Protein AF-A0A212D084-F1 (afdb_monomer)

Organism: Cervus elaphus hippelaphus (NCBI:txid46360)

Mean predicted aligned error: 8.08 Å

Secondary structure (DSSP, 8-state):
----------S-TTT-------S--S-HHHHHHHHHHHTT-BHHHHHHHHHHHHTT-S-GGGGT-S-----HHHHHHHHHHHHHHHHHHHHTT--TTT-B-------PPPPPSS--

Nearest PDB structures (foldseek):
  8fks-assembly1_LA  TM=9.153E-01  e=1.228E-10  Homo sapiens
  8fkr-assembly1_LA  TM=9.173E-01  e=4.825E-10  Homo sapiens
  8eth-assembly1_P  TM=8.970E-01  e=2.511E-07  Schizosaccharomyces pombe
  6cb1-assembly1_P  TM=9.213E-01  e=1.625E-05  Saccharomyces cerevisiae BY4741
  8eup-assembly1_P  TM=8.682E-01  e=6.966E-06  Schizosaccharomyces pombe

Solvent-accessible surface area (backbone atoms only — not comparable to full-atom values): 7578 Å² total; per-residue (Å²): 135,88,77,80,75,79,75,90,64,93,71,63,78,86,83,56,68,85,64,86,86,77,82,69,99,55,64,63,68,57,38,45,55,59,50,61,72,42,55,72,32,34,53,69,57,39,54,49,51,43,52,33,36,68,70,65,72,58,58,35,65,83,77,75,38,95,70,76,82,72,57,55,71,41,38,56,53,49,50,54,47,52,53,50,33,49,56,48,25,55,78,67,71,48,64,65,80,79,38,64,37,84,82,85,86,81,79,85,60,88,83,78,83,92,75,134

Sequence (116 aa):
MSGAFPVSSGEIPTKSCKSRSSNVCVHFKNTREATQAVKGMHIREATKYQKDVTLKKLYAKHQGWTQGQWPKRSTEFLLHVLKNAESSAELKGLDVDSLLIEHIQVNKASSLWGRT

pLDDT: mean 80.46, std 14.52, range [36.97, 92.88]

Structure (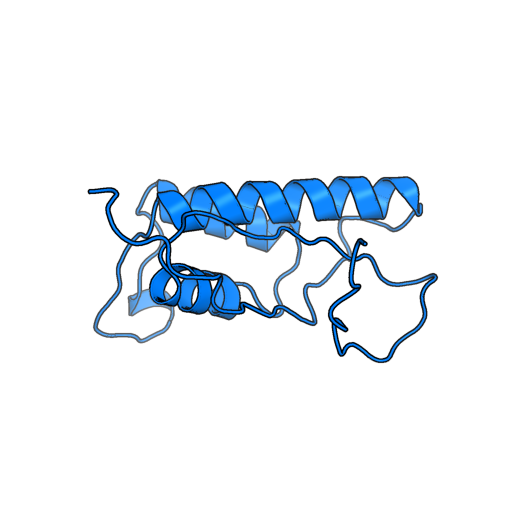mmCIF, N/CA/C/O backbone):
data_AF-A0A212D084-F1
#
_entry.id   AF-A0A212D084-F1
#
loop_
_atom_site.group_PDB
_atom_site.id
_atom_site.type_symbol
_atom_site.label_atom_id
_atom_site.label_alt_id
_atom_site.label_comp_id
_atom_site.label_asym_id
_atom_site.label_entity_id
_atom_site.label_seq_id
_atom_site.pdbx_PDB_ins_code
_atom_site.Cartn_x
_atom_site.Cartn_y
_atom_site.Cartn_z
_atom_site.occupancy
_atom_site.B_iso_or_equiv
_atom_site.auth_seq_id
_atom_site.auth_comp_id
_atom_site.auth_asym_id
_atom_site.auth_atom_id
_atom_site.pdbx_PDB_model_num
ATOM 1 N N . MET A 1 1 ? 22.863 10.611 0.271 1.00 36.97 1 MET A N 1
ATOM 2 C CA . MET A 1 1 ? 23.184 9.179 0.068 1.00 36.97 1 MET A CA 1
ATOM 3 C C . MET A 1 1 ? 21.879 8.395 0.002 1.00 36.97 1 MET A C 1
ATOM 5 O O . MET A 1 1 ? 21.336 7.994 1.023 1.00 36.97 1 MET A O 1
ATOM 9 N N . SER A 1 2 ? 21.307 8.277 -1.195 1.00 39.09 2 SER A N 1
ATOM 10 C CA . SER A 1 2 ? 20.075 7.535 -1.482 1.00 39.09 2 SER A CA 1
ATOM 11 C C . SER A 1 2 ? 20.370 6.033 -1.476 1.00 39.09 2 SER A C 1
ATOM 13 O O . SER A 1 2 ? 20.585 5.419 -2.516 1.00 39.09 2 SER A O 1
ATOM 15 N N . GLY A 1 3 ? 20.436 5.440 -0.283 1.00 41.88 3 GLY A N 1
ATOM 16 C CA . GLY A 1 3 ? 20.587 3.996 -0.132 1.00 41.88 3 GLY A CA 1
ATOM 17 C C . GLY A 1 3 ? 19.400 3.271 -0.764 1.00 41.88 3 GLY A C 1
ATOM 18 O O . GLY A 1 3 ? 18.279 3.323 -0.252 1.00 41.88 3 GLY A O 1
ATOM 19 N N . ALA A 1 4 ? 19.641 2.603 -1.890 1.00 46.47 4 ALA A N 1
ATOM 20 C CA . ALA A 1 4 ? 18.690 1.698 -2.507 1.00 46.47 4 ALA A CA 1
ATOM 21 C C . ALA A 1 4 ? 18.503 0.494 -1.576 1.00 46.47 4 ALA A C 1
ATOM 23 O O . ALA A 1 4 ? 19.251 -0.475 -1.652 1.00 46.47 4 ALA A O 1
ATOM 24 N N . PHE A 1 5 ? 17.524 0.540 -0.665 1.00 46.81 5 PHE A N 1
ATOM 25 C CA . PHE A 1 5 ? 17.138 -0.706 0.002 1.00 46.81 5 PHE A CA 1
ATOM 26 C C . PHE A 1 5 ? 16.645 -1.667 -1.082 1.00 46.81 5 PHE A C 1
ATOM 28 O O . PHE A 1 5 ? 15.794 -1.247 -1.880 1.00 46.81 5 PHE A O 1
ATOM 35 N N . PRO A 1 6 ? 17.169 -2.899 -1.127 1.00 50.31 6 PRO A N 1
ATOM 36 C CA . PRO A 1 6 ? 16.875 -3.828 -2.198 1.00 50.31 6 PRO A CA 1
ATOM 37 C C . PRO A 1 6 ? 15.390 -4.176 -2.157 1.00 50.31 6 PRO A C 1
ATOM 39 O O . PRO A 1 6 ? 14.889 -4.696 -1.164 1.00 50.31 6 PRO A O 1
ATOM 42 N N . VAL A 1 7 ? 14.679 -3.866 -3.240 1.00 55.62 7 VAL A N 1
ATOM 43 C CA . VAL A 1 7 ? 13.395 -4.506 -3.520 1.00 55.62 7 VAL A CA 1
ATOM 44 C C . VAL A 1 7 ? 13.775 -5.859 -4.105 1.00 55.62 7 VAL A C 1
ATOM 46 O O . VAL A 1 7 ? 14.256 -5.922 -5.239 1.00 55.62 7 VAL A O 1
ATOM 49 N N . SER A 1 8 ? 13.688 -6.902 -3.282 1.00 50.72 8 SER A N 1
ATOM 50 C CA . SER A 1 8 ? 14.094 -8.284 -3.559 1.00 50.72 8 SER A CA 1
ATOM 51 C C . SER A 1 8 ? 13.141 -8.968 -4.542 1.00 50.72 8 SER A C 1
ATOM 53 O O . SER A 1 8 ? 12.479 -9.947 -4.219 1.00 50.72 8 SER A O 1
ATOM 55 N N . SER A 1 9 ? 13.046 -8.414 -5.743 1.00 51.38 9 SER A N 1
ATOM 56 C CA . SER A 1 9 ? 12.399 -9.030 -6.896 1.00 51.38 9 SER A CA 1
ATOM 57 C C . SER A 1 9 ? 13.521 -9.315 -7.883 1.00 51.38 9 SER A C 1
ATOM 59 O O . SER A 1 9 ? 14.063 -8.387 -8.494 1.00 51.38 9 SER A O 1
ATOM 61 N N . GLY A 1 10 ? 13.947 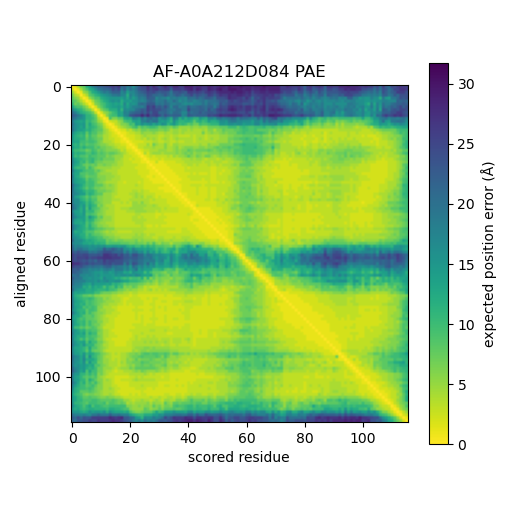-10.574 -7.961 1.00 58.88 10 GLY A N 1
ATOM 62 C CA . GLY A 1 10 ? 14.742 -11.017 -9.095 1.00 58.88 10 GLY A CA 1
ATOM 63 C C . GLY A 1 10 ? 13.8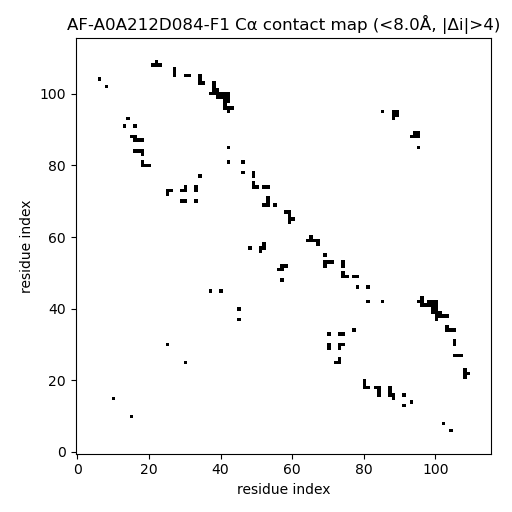17 -11.010 -10.297 1.00 58.88 10 GLY A C 1
ATOM 64 O O . GLY A 1 10 ? 12.873 -11.778 -10.269 1.00 58.88 10 GLY A O 1
ATOM 65 N N . GLU A 1 11 ? 14.021 -10.086 -11.245 1.00 58.22 11 GLU A N 1
ATOM 66 C CA . GLU A 1 11 ? 13.713 -10.239 -12.676 1.00 58.22 11 GLU A CA 1
ATOM 67 C C . GLU A 1 11 ? 13.894 -8.940 -13.489 1.00 58.22 11 GLU A C 1
ATOM 69 O O . GLU A 1 11 ? 14.171 -7.853 -12.976 1.00 58.22 11 GLU A O 1
ATOM 74 N N . ILE A 1 12 ? 13.826 -9.136 -14.805 1.00 67.00 12 ILE A N 1
ATOM 75 C CA . ILE A 1 12 ? 14.358 -8.354 -15.921 1.00 67.00 12 ILE A CA 1
ATOM 76 C C . ILE A 1 12 ? 13.954 -6.861 -15.842 1.00 67.00 12 ILE A C 1
ATOM 78 O O . ILE A 1 12 ? 12.762 -6.535 -15.818 1.00 67.00 12 ILE A O 1
ATOM 82 N N . PRO A 1 13 ? 14.912 -5.911 -15.866 1.00 70.31 13 PRO A N 1
ATOM 83 C CA . PRO A 1 13 ? 14.640 -4.479 -15.673 1.00 70.31 13 PRO A CA 1
ATOM 84 C C . PRO A 1 13 ? 13.773 -3.841 -16.772 1.00 70.31 13 PRO A C 1
ATOM 86 O O . PRO A 1 13 ? 13.190 -2.774 -16.555 1.00 70.31 13 PRO A O 1
ATOM 89 N N . THR A 1 14 ? 13.691 -4.487 -17.938 1.00 76.50 14 THR A N 1
ATOM 90 C CA . THR A 1 14 ? 12.960 -4.010 -19.118 1.00 76.50 14 THR A CA 1
ATOM 91 C C . THR A 1 14 ? 11.467 -4.326 -19.080 1.00 76.50 14 THR A C 1
ATOM 93 O O . THR A 1 14 ? 10.700 -3.614 -19.713 1.00 76.50 14 THR A O 1
ATOM 96 N N . LYS A 1 15 ? 11.039 -5.349 -18.326 1.00 83.25 15 LYS A N 1
ATOM 97 C CA . LYS A 1 15 ? 9.633 -5.797 -18.255 1.00 83.25 15 LYS A CA 1
ATOM 98 C C . LYS A 1 15 ? 8.948 -5.490 -16.922 1.00 83.25 15 LYS A C 1
ATOM 100 O O . LYS A 1 15 ? 7.801 -5.863 -16.725 1.00 83.25 15 LYS A O 1
ATOM 105 N N . SER A 1 16 ? 9.639 -4.819 -16.002 1.00 84.12 16 SER A N 1
ATOM 106 C CA . SER A 1 16 ? 9.128 -4.525 -14.661 1.00 84.12 16 SER A CA 1
ATOM 107 C C . SER A 1 16 ? 9.174 -3.029 -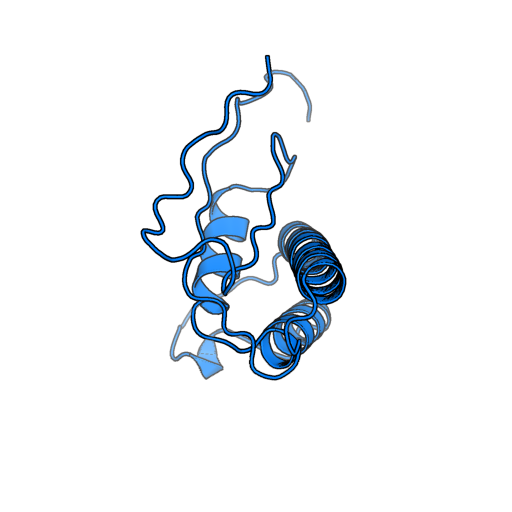14.353 1.00 84.12 16 SER A C 1
ATOM 109 O O . SER A 1 16 ? 10.105 -2.315 -14.740 1.00 84.12 16 SER A O 1
ATOM 111 N N . CYS A 1 17 ? 8.189 -2.530 -13.609 1.00 87.56 17 CYS A N 1
ATOM 112 C CA . CYS A 1 17 ? 8.179 -1.176 -13.054 1.00 87.56 17 CYS A CA 1
ATOM 113 C C . CYS A 1 17 ? 8.339 -1.221 -11.528 1.00 87.56 17 CYS A C 1
ATOM 115 O O . CYS A 1 17 ? 7.907 -2.168 -10.874 1.00 87.56 17 CYS A O 1
ATOM 117 N N . LYS A 1 18 ? 8.968 -0.194 -10.943 1.00 88.44 18 LYS A N 1
ATOM 118 C CA . LYS A 1 18 ? 9.170 -0.097 -9.490 1.00 88.44 18 LYS A CA 1
ATOM 119 C C . LYS A 1 18 ? 8.749 1.283 -9.011 1.00 88.44 18 LYS A C 1
ATOM 121 O O . LYS A 1 18 ? 9.236 2.286 -9.518 1.00 88.44 18 LYS A O 1
ATOM 126 N N . SER A 1 19 ? 7.908 1.318 -7.986 1.00 89.38 19 SER A N 1
ATOM 127 C CA . SER A 1 19 ? 7.514 2.535 -7.277 1.00 89.38 19 SER A CA 1
ATOM 128 C C . SER A 1 19 ? 7.896 2.411 -5.808 1.00 89.38 19 SER A C 1
ATOM 130 O O . SER A 1 19 ? 7.675 1.367 -5.192 1.00 89.38 19 SER A O 1
ATOM 132 N N . ARG A 1 20 ? 8.442 3.475 -5.220 1.00 89.88 20 ARG A N 1
ATOM 133 C CA . ARG A 1 20 ? 8.840 3.492 -3.811 1.00 89.88 20 ARG A CA 1
ATOM 134 C C . ARG A 1 20 ? 8.488 4.820 -3.162 1.00 89.88 20 ARG A C 1
ATOM 136 O O . ARG A 1 20 ? 8.608 5.869 -3.779 1.00 89.88 20 ARG A O 1
ATOM 143 N N . SER A 1 21 ? 8.138 4.759 -1.884 1.00 88.75 21 SER A N 1
ATOM 144 C CA . SER A 1 21 ? 8.108 5.918 -0.999 1.00 88.75 21 SER A CA 1
ATOM 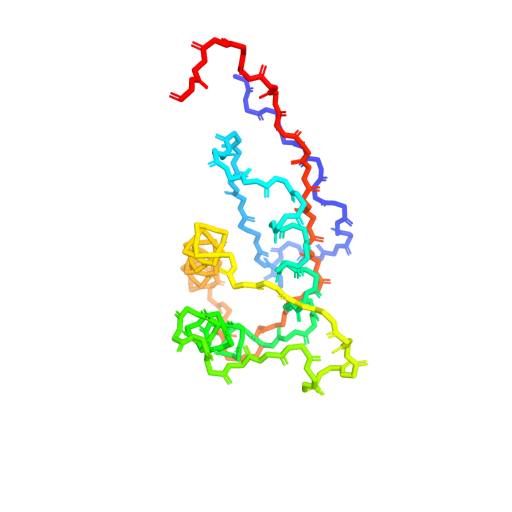145 C C . SER A 1 21 ? 8.775 5.562 0.335 1.00 88.75 21 SER A C 1
ATOM 147 O O . SER A 1 21 ? 8.809 4.395 0.732 1.00 88.75 21 SER A O 1
ATOM 149 N N . SER A 1 22 ? 9.392 6.544 0.987 1.00 86.19 22 SER A N 1
ATOM 150 C CA . SER A 1 22 ? 10.210 6.375 2.195 1.00 86.19 22 SER A CA 1
ATOM 151 C C . SER A 1 22 ? 9.814 7.386 3.265 1.00 86.19 22 SER A C 1
ATOM 153 O O . SER A 1 22 ? 9.485 8.517 2.927 1.00 86.19 22 SER A O 1
ATOM 155 N N . ASN A 1 23 ? 9.915 6.995 4.541 1.00 84.12 23 ASN A N 1
ATOM 156 C CA . ASN A 1 23 ? 9.629 7.844 5.709 1.00 84.12 23 ASN A CA 1
ATOM 157 C C . ASN A 1 23 ? 8.212 8.441 5.710 1.00 84.12 23 ASN A C 1
ATOM 159 O O . ASN A 1 23 ? 8.017 9.639 5.887 1.00 84.12 23 ASN A O 1
ATOM 163 N N . VAL A 1 24 ? 7.214 7.585 5.502 1.00 85.50 24 VAL A N 1
ATOM 164 C CA . VAL A 1 24 ? 5.807 7.987 5.419 1.00 85.50 24 VAL A CA 1
ATOM 165 C C . VAL A 1 24 ? 5.163 7.919 6.802 1.00 85.50 24 VAL A C 1
ATOM 167 O O . VAL A 1 24 ? 5.251 6.897 7.482 1.00 85.50 24 VAL A O 1
ATOM 170 N N . CYS A 1 25 ? 4.459 8.981 7.196 1.00 84.56 25 CYS A N 1
ATOM 171 C CA . CYS A 1 25 ? 3.746 9.084 8.474 1.00 84.56 25 CYS A CA 1
ATOM 172 C C . CYS A 1 25 ? 2.386 8.358 8.457 1.00 84.56 25 CYS A C 1
ATOM 174 O O . CYS A 1 25 ? 1.340 8.942 8.740 1.00 84.56 25 CYS A O 1
ATOM 176 N N . VAL A 1 26 ? 2.391 7.074 8.103 1.00 88.75 26 VAL A N 1
ATOM 177 C CA . VAL A 1 26 ? 1.213 6.194 8.151 1.00 88.75 26 VAL A CA 1
ATOM 178 C C . VAL A 1 26 ? 1.414 5.090 9.180 1.00 88.75 26 VAL A C 1
ATOM 180 O O . VAL A 1 26 ? 2.536 4.676 9.471 1.00 88.75 26 VAL A O 1
ATOM 183 N N . HIS A 1 27 ? 0.314 4.583 9.737 1.00 88.62 27 HIS A N 1
ATOM 184 C CA . HIS A 1 27 ? 0.394 3.493 10.702 1.00 88.62 27 HIS A CA 1
ATOM 185 C C . HIS A 1 27 ? 0.897 2.217 10.012 1.00 88.62 27 HIS A C 1
ATOM 187 O O . HIS A 1 27 ? 0.304 1.745 9.035 1.00 88.62 27 HIS A O 1
ATOM 193 N N . PHE A 1 28 ? 1.991 1.651 10.527 1.00 89.25 28 PHE A N 1
ATOM 194 C CA . PHE A 1 28 ? 2.683 0.524 9.899 1.00 89.25 28 PHE A CA 1
ATOM 195 C C . PHE A 1 28 ? 1.766 -0.690 9.696 1.00 89.25 28 PHE A C 1
ATOM 197 O O . PHE A 1 28 ? 1.681 -1.213 8.587 1.00 89.25 28 PHE A O 1
ATOM 204 N N . LYS A 1 29 ? 1.038 -1.108 10.742 1.00 90.00 29 LYS A N 1
ATOM 205 C CA . LYS A 1 29 ? 0.183 -2.307 10.680 1.00 90.00 29 LYS A CA 1
ATOM 206 C C . LYS A 1 29 ? -0.935 -2.143 9.649 1.00 90.00 29 LYS A C 1
ATOM 208 O O . LYS A 1 29 ? -1.130 -3.011 8.815 1.00 90.00 29 LYS A O 1
ATOM 213 N N . ASN A 1 30 ? -1.587 -0.984 9.631 1.00 88.69 30 ASN A N 1
ATOM 214 C CA . ASN A 1 30 ? -2.716 -0.726 8.733 1.00 88.69 30 ASN A CA 1
ATOM 215 C C . ASN A 1 30 ? -2.270 -0.719 7.269 1.00 88.69 30 ASN A C 1
ATOM 217 O O . ASN A 1 30 ? -2.975 -1.207 6.392 1.00 88.69 30 ASN A O 1
ATOM 221 N N . THR A 1 31 ? -1.075 -0.183 7.015 1.00 89.75 31 THR A N 1
ATOM 222 C CA . THR A 1 31 ? -0.492 -0.137 5.673 1.00 89.75 31 THR A CA 1
ATOM 223 C C . THR A 1 31 ? -0.056 -1.528 5.215 1.00 89.75 31 THR A C 1
ATOM 225 O O . THR A 1 31 ? -0.243 -1.860 4.049 1.00 89.75 31 THR A O 1
ATOM 228 N N . ARG A 1 32 ? 0.460 -2.367 6.123 1.00 89.06 32 ARG A N 1
ATOM 229 C CA . ARG A 1 32 ? 0.801 -3.768 5.834 1.00 89.06 32 ARG A CA 1
ATOM 230 C C . ARG A 1 32 ? -0.429 -4.598 5.457 1.00 89.06 32 ARG A C 1
ATOM 232 O O . ARG A 1 32 ? -0.387 -5.295 4.453 1.00 89.06 32 ARG A O 1
ATOM 239 N N . GLU A 1 33 ? -1.526 -4.485 6.201 1.00 88.75 33 GLU A N 1
ATOM 240 C CA . GLU A 1 33 ? -2.754 -5.222 5.865 1.00 88.75 33 GLU A CA 1
ATOM 241 C C . GLU A 1 33 ? -3.360 -4.737 4.538 1.00 88.75 33 GLU A C 1
ATOM 243 O O . GLU A 1 33 ? -3.702 -5.537 3.670 1.00 88.75 33 GLU A O 1
ATOM 248 N N . ALA A 1 34 ? -3.418 -3.415 4.328 1.00 88.12 34 ALA A N 1
ATOM 249 C CA . ALA A 1 34 ? -3.967 -2.837 3.100 1.00 88.12 34 ALA A CA 1
ATOM 250 C C . ALA A 1 34 ? -3.143 -3.186 1.849 1.00 88.12 34 ALA A C 1
ATOM 252 O O . ALA A 1 34 ? -3.705 -3.389 0.778 1.00 88.12 34 ALA A O 1
ATOM 253 N N . THR A 1 35 ? -1.815 -3.257 1.973 1.00 89.94 35 THR A N 1
ATOM 254 C CA . THR A 1 35 ? -0.926 -3.654 0.868 1.00 89.94 35 THR A CA 1
ATOM 255 C C . THR A 1 35 ? -1.030 -5.136 0.548 1.00 89.94 35 THR A C 1
ATOM 257 O O . THR A 1 35 ? -1.064 -5.504 -0.624 1.00 89.94 35 THR A O 1
ATOM 260 N N . GLN A 1 36 ? -1.102 -5.986 1.575 1.00 88.44 36 GLN A N 1
ATOM 261 C CA . GLN A 1 36 ? -1.202 -7.430 1.394 1.00 88.44 36 GLN A CA 1
ATOM 262 C C . GLN A 1 36 ? -2.493 -7.824 0.668 1.00 88.44 36 GLN A C 1
ATOM 264 O O . GLN A 1 36 ? -2.470 -8.757 -0.129 1.00 88.44 36 GLN A O 1
ATOM 269 N N . ALA A 1 37 ? -3.582 -7.082 0.888 1.00 86.75 37 ALA A N 1
ATOM 270 C CA . ALA A 1 37 ? -4.847 -7.294 0.194 1.00 86.75 37 ALA A CA 1
ATOM 271 C C . ALA A 1 37 ? -4.757 -7.064 -1.322 1.00 86.75 37 ALA A C 1
ATOM 273 O O . ALA A 1 37 ? -5.503 -7.690 -2.057 1.00 86.75 37 ALA A O 1
ATOM 274 N N . VAL A 1 38 ? -3.859 -6.187 -1.783 1.00 89.12 38 VAL A N 1
ATOM 275 C CA . VAL A 1 38 ? -3.732 -5.766 -3.192 1.00 89.12 38 VAL A CA 1
ATOM 276 C C . VAL A 1 38 ? -2.701 -6.605 -3.968 1.00 89.12 38 VAL A C 1
ATOM 278 O O . VAL A 1 38 ? -2.585 -6.510 -5.190 1.00 89.12 38 VAL A O 1
ATOM 281 N N . LYS A 1 39 ? -1.943 -7.461 -3.275 1.00 89.38 39 LYS A N 1
A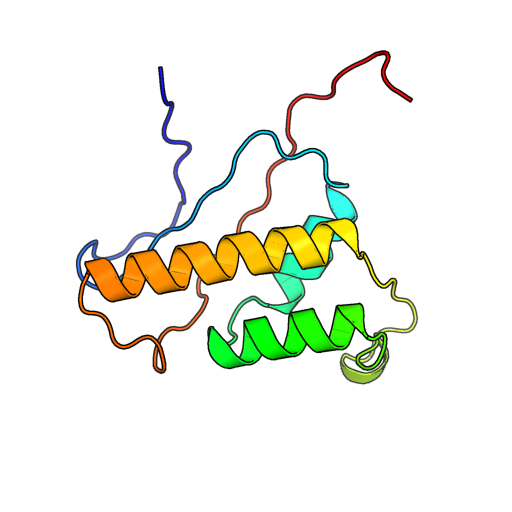TOM 282 C CA . LYS A 1 39 ? -0.938 -8.323 -3.900 1.00 89.38 39 LYS A CA 1
ATOM 283 C C . LYS A 1 39 ? -1.604 -9.311 -4.867 1.00 89.38 39 LYS A C 1
ATOM 285 O O . LYS A 1 39 ? -2.516 -10.032 -4.477 1.00 89.38 39 LYS A O 1
ATOM 290 N N . GLY A 1 40 ? -1.114 -9.367 -6.105 1.00 87.69 40 GLY A N 1
ATOM 291 C CA . GLY A 1 40 ? -1.644 -10.230 -7.163 1.00 87.69 40 GLY A CA 1
ATOM 292 C C . GLY A 1 40 ? -2.805 -9.639 -7.970 1.00 87.69 40 GLY A C 1
ATOM 293 O O . GLY A 1 40 ? -3.285 -10.309 -8.875 1.00 87.69 40 GLY A O 1
ATOM 294 N N . MET A 1 41 ? -3.247 -8.410 -7.682 1.00 90.88 41 MET A N 1
ATOM 295 C CA . MET A 1 41 ? -4.242 -7.711 -8.508 1.00 90.88 41 MET A CA 1
ATOM 296 C C . MET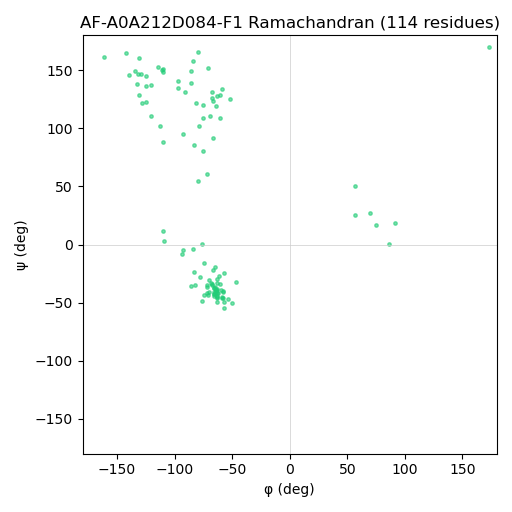 A 1 41 ? -3.596 -6.995 -9.699 1.00 90.88 41 MET A C 1
ATOM 298 O O . MET A 1 41 ? -2.425 -6.600 -9.644 1.00 90.88 41 MET A O 1
ATOM 302 N N . HIS A 1 42 ? -4.399 -6.737 -10.732 1.00 92.25 42 HIS A N 1
ATOM 303 C CA . HIS A 1 42 ? -4.057 -5.766 -11.770 1.00 92.25 42 HIS A CA 1
ATOM 304 C C . HIS A 1 42 ? -4.121 -4.333 -11.229 1.00 92.25 42 HIS A C 1
ATOM 306 O O . HIS A 1 42 ? -4.911 -4.028 -10.333 1.00 92.25 42 HIS A O 1
ATOM 312 N N . ILE A 1 43 ? -3.333 -3.416 -11.798 1.00 90.00 43 ILE A N 1
ATOM 313 C CA . ILE A 1 43 ? -3.258 -2.022 -11.314 1.00 90.00 43 ILE A CA 1
ATOM 314 C C . ILE A 1 43 ? -4.632 -1.322 -11.339 1.00 90.00 43 ILE A C 1
ATOM 316 O O . ILE A 1 43 ? -5.011 -0.644 -10.379 1.00 90.00 43 ILE A O 1
ATOM 320 N N . ARG A 1 44 ? -5.434 -1.535 -12.389 1.00 90.38 44 ARG A N 1
ATOM 321 C CA . ARG A 1 44 ? -6.795 -0.973 -12.489 1.00 90.38 44 ARG A CA 1
ATOM 322 C C . ARG A 1 44 ? -7.747 -1.513 -11.422 1.00 90.38 44 ARG A C 1
ATOM 324 O O . ARG A 1 44 ? -8.552 -0.769 -10.862 1.00 90.38 44 ARG A O 1
ATOM 331 N N . GLU A 1 45 ? -7.649 -2.800 -11.117 1.00 90.31 45 GLU A N 1
ATOM 332 C CA . GLU A 1 45 ? -8.458 -3.432 -10.074 1.00 90.31 45 GLU A CA 1
ATOM 333 C C . GLU A 1 45 ? -8.028 -2.958 -8.686 1.00 90.31 45 GLU A C 1
ATOM 335 O O . GLU A 1 45 ? -8.871 -2.612 -7.859 1.00 90.31 45 GLU A O 1
ATOM 340 N N . ALA A 1 46 ? -6.719 -2.838 -8.465 1.00 90.50 46 ALA A N 1
ATOM 341 C CA . ALA A 1 46 ? -6.130 -2.320 -7.240 1.00 90.50 46 ALA A CA 1
ATOM 342 C C . ALA A 1 46 ? -6.583 -0.884 -6.935 1.00 90.50 46 ALA A C 1
ATOM 344 O O . ALA A 1 46 ? -6.983 -0.574 -5.810 1.00 90.50 46 ALA A O 1
ATOM 345 N N . THR A 1 47 ? -6.565 0.009 -7.932 1.00 90.75 47 THR A N 1
ATOM 346 C CA . THR A 1 47 ? -7.020 1.399 -7.748 1.00 90.75 47 THR A CA 1
ATOM 347 C C . THR A 1 47 ? -8.518 1.475 -7.464 1.00 90.75 47 THR A C 1
ATOM 349 O O . THR A 1 47 ? -8.940 2.274 -6.622 1.00 90.75 47 THR A O 1
ATOM 352 N N . LYS A 1 48 ? -9.326 0.627 -8.113 1.00 91.62 48 LYS A N 1
ATOM 353 C CA . LYS A 1 48 ? -10.761 0.500 -7.831 1.00 91.62 48 LYS A CA 1
ATOM 354 C C . LYS A 1 48 ? -11.009 0.010 -6.404 1.00 91.62 48 LYS A C 1
ATOM 356 O O . LYS A 1 48 ? -11.731 0.673 -5.661 1.00 91.62 48 LYS A O 1
ATOM 361 N N . TYR A 1 49 ? -10.341 -1.068 -5.992 1.00 89.19 49 TYR A N 1
ATOM 362 C CA . TYR A 1 49 ? -10.433 -1.620 -4.640 1.00 89.19 49 TYR A CA 1
ATOM 363 C C . TYR A 1 49 ? -10.144 -0.553 -3.580 1.00 89.19 49 TYR A C 1
ATOM 365 O O . TYR A 1 49 ? -10.920 -0.356 -2.646 1.00 89.19 49 TYR A O 1
ATOM 373 N N . GLN A 1 50 ? -9.078 0.226 -3.765 1.00 88.19 50 GLN A N 1
ATOM 374 C CA . GLN A 1 50 ? -8.677 1.242 -2.795 1.00 88.19 50 GLN A CA 1
ATOM 375 C C . GLN A 1 50 ? -9.665 2.421 -2.700 1.00 88.19 50 GLN A C 1
ATOM 377 O O . GLN A 1 50 ? -9.893 2.967 -1.611 1.00 88.19 50 GLN A O 1
ATOM 382 N N . LYS A 1 51 ? -10.304 2.793 -3.818 1.00 89.56 51 LYS A N 1
ATOM 383 C CA . LYS A 1 51 ? -11.406 3.773 -3.834 1.00 89.56 51 LYS A CA 1
ATOM 384 C C . LYS A 1 51 ? -12.631 3.235 -3.093 1.00 89.56 51 LYS A C 1
ATOM 386 O O . LYS A 1 51 ? -13.209 3.945 -2.270 1.00 89.56 51 LYS A O 1
ATOM 391 N N . ASP A 1 52 ? -12.973 1.969 -3.297 1.00 87.94 52 ASP A N 1
ATOM 392 C CA . ASP A 1 52 ? -14.111 1.326 -2.636 1.00 87.94 52 ASP A CA 1
ATOM 393 C C . ASP A 1 52 ? -13.904 1.152 -1.119 1.00 87.94 52 ASP A C 1
ATOM 395 O O . ASP A 1 52 ? -14.851 1.322 -0.340 1.00 87.94 52 ASP A O 1
ATOM 399 N N . VAL A 1 53 ? -12.666 0.900 -0.670 1.00 84.62 53 VAL A N 1
ATOM 400 C CA . VAL A 1 53 ? -12.302 0.907 0.761 1.00 84.62 53 VAL A CA 1
ATOM 401 C C . VAL A 1 53 ? -12.480 2.306 1.358 1.00 84.62 53 VAL A C 1
ATOM 403 O O . VAL A 1 53 ? -12.985 2.448 2.471 1.00 84.62 53 VAL A O 1
ATOM 406 N N . THR A 1 54 ? -12.137 3.361 0.618 1.00 83.50 54 THR A N 1
ATOM 407 C CA . THR A 1 54 ? -12.323 4.750 1.079 1.00 83.50 54 THR A CA 1
ATOM 408 C C . THR A 1 54 ? -13.806 5.084 1.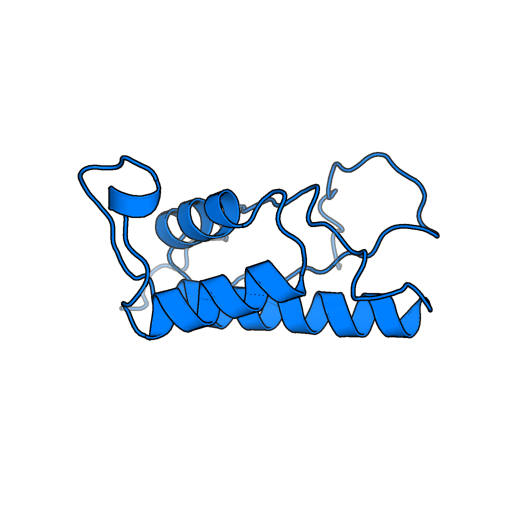271 1.00 83.50 54 THR A C 1
ATOM 410 O O . THR A 1 54 ? -14.186 5.706 2.266 1.00 83.50 54 THR A O 1
ATOM 413 N N . LEU A 1 55 ? -14.658 4.590 0.367 1.00 83.50 55 LEU A N 1
ATOM 414 C CA . LEU A 1 55 ? -16.118 4.717 0.428 1.00 83.50 55 LEU A CA 1
ATOM 415 C C . LEU A 1 55 ? -16.784 3.771 1.443 1.00 83.50 55 LEU A C 1
ATOM 417 O O . LEU A 1 55 ? -18.006 3.790 1.577 1.00 83.50 55 LEU A O 1
ATOM 421 N N . LYS A 1 56 ? -16.003 2.951 2.160 1.00 77.81 56 LYS A N 1
ATOM 422 C CA . LYS A 1 56 ? -16.478 1.919 3.095 1.00 77.81 56 LYS A CA 1
ATOM 423 C C . LYS A 1 56 ? -17.430 0.884 2.481 1.00 77.81 56 LYS A C 1
ATOM 425 O O . LYS A 1 56 ? -18.219 0.280 3.201 1.00 77.81 56 LYS A O 1
ATOM 430 N N . LYS A 1 57 ? -17.353 0.665 1.166 1.00 67.56 57 LYS A N 1
ATOM 431 C CA . LYS A 1 57 ? -18.228 -0.276 0.447 1.00 67.56 57 LYS A CA 1
ATOM 432 C C . LYS A 1 57 ? -17.709 -1.712 0.472 1.00 67.56 57 LYS A C 1
ATOM 434 O O . LYS A 1 57 ? -18.505 -2.639 0.573 1.00 67.56 57 LYS A O 1
ATOM 439 N N . LEU A 1 58 ? -16.392 -1.903 0.413 1.00 61.25 58 LEU A N 1
ATOM 440 C CA . LEU A 1 58 ? -15.763 -3.224 0.510 1.00 61.25 58 LEU A CA 1
ATOM 441 C C . LEU A 1 58 ? -15.288 -3.475 1.948 1.00 61.25 58 LEU A C 1
ATOM 443 O O . LEU A 1 58 ? -14.741 -2.581 2.599 1.00 61.25 58 LEU A O 1
ATOM 447 N N . TYR A 1 59 ? -15.565 -4.675 2.467 1.00 60.38 59 TYR A N 1
ATOM 448 C CA . TYR A 1 59 ? -15.348 -5.056 3.865 1.00 60.38 59 TYR A CA 1
ATOM 449 C C . TYR A 1 59 ? -14.865 -6.501 4.031 1.00 60.38 59 TYR A C 1
ATOM 451 O O . TYR A 1 59 ? -15.036 -7.340 3.150 1.00 60.38 59 TYR A O 1
ATOM 459 N N . ALA A 1 60 ? -14.353 -6.783 5.232 1.00 51.66 60 ALA A N 1
ATOM 460 C CA . ALA A 1 60 ? -13.772 -8.043 5.692 1.00 51.66 60 ALA A CA 1
ATOM 461 C C . ALA A 1 60 ? -14.564 -9.331 5.384 1.00 51.66 60 ALA A C 1
ATOM 463 O O . ALA A 1 60 ? -13.931 -10.353 5.119 1.00 51.66 60 ALA A O 1
ATOM 464 N N . LYS A 1 61 ? -15.910 -9.337 5.337 1.00 49.75 61 LYS A N 1
ATOM 465 C CA . LYS A 1 61 ? -16.609 -10.605 5.032 1.00 49.75 61 LYS A CA 1
ATOM 466 C C . LYS A 1 61 ? -16.516 -11.004 3.558 1.00 49.75 61 LYS A C 1
ATOM 468 O O . LYS A 1 61 ? -16.739 -12.171 3.263 1.00 49.75 61 LYS A O 1
ATOM 473 N N . HIS A 1 62 ? -16.132 -10.102 2.649 1.00 51.81 62 HIS A N 1
ATOM 474 C CA . HIS A 1 62 ? -15.876 -10.479 1.253 1.00 51.81 62 HIS A CA 1
ATOM 475 C C . HIS A 1 62 ? -14.646 -11.399 1.114 1.00 51.81 62 HIS A C 1
ATOM 477 O O . HIS A 1 62 ? -14.547 -12.133 0.137 1.00 51.81 62 HIS A O 1
ATOM 483 N N . GLN A 1 63 ? -13.742 -11.381 2.105 1.00 57.22 63 GLN A N 1
ATOM 484 C CA . GLN A 1 63 ? -12.552 -12.240 2.214 1.00 57.22 63 GLN A CA 1
ATOM 485 C C . GLN A 1 63 ? -12.663 -13.282 3.349 1.00 57.22 63 GLN A C 1
ATOM 487 O O . GLN A 1 63 ? -11.674 -13.916 3.705 1.00 57.22 63 GLN A O 1
ATOM 492 N N . GLY A 1 64 ? -13.855 -13.473 3.931 1.00 63.56 64 GLY A N 1
ATOM 493 C CA . GLY A 1 64 ? -14.083 -14.462 4.994 1.00 63.56 64 GLY A CA 1
ATOM 494 C C . GLY A 1 64 ? -13.540 -14.078 6.377 1.00 63.56 64 GLY A C 1
ATOM 495 O O . GLY A 1 64 ? -13.408 -14.945 7.237 1.00 63.56 64 GLY A O 1
ATOM 496 N N . TRP A 1 65 ? -13.219 -12.803 6.621 1.00 66.94 65 TRP A N 1
ATOM 497 C CA . TRP A 1 65 ? -12.703 -12.330 7.912 1.00 66.94 65 TRP A CA 1
ATOM 498 C C . TRP A 1 65 ? -13.802 -11.740 8.802 1.00 66.94 65 TRP A C 1
ATOM 500 O O . TRP A 1 65 ? -14.680 -11.002 8.347 1.00 66.94 65 TRP A O 1
ATOM 510 N N . THR A 1 66 ? -13.719 -12.028 10.103 1.00 68.31 66 THR A N 1
ATOM 511 C CA . THR A 1 66 ? -14.698 -11.582 11.112 1.00 68.31 66 THR A CA 1
ATOM 512 C C . THR A 1 66 ? -14.512 -10.116 11.516 1.00 68.31 66 THR A C 1
ATOM 514 O O . THR A 1 66 ? -15.475 -9.455 11.899 1.00 68.31 66 THR A O 1
ATOM 517 N N . GLN A 1 67 ? -13.289 -9.584 11.424 1.00 71.81 67 GLN A N 1
ATOM 518 C CA . GLN A 1 67 ? -12.946 -8.211 11.811 1.00 71.81 67 GLN A CA 1
ATOM 519 C C . GLN A 1 67 ? -12.193 -7.496 10.684 1.00 71.81 67 GLN A C 1
ATOM 521 O O . GLN A 1 67 ? -11.417 -8.109 9.956 1.00 71.81 67 GLN A O 1
ATOM 526 N N . GLY A 1 68 ? -12.402 -6.185 10.559 1.00 72.75 68 GLY A N 1
ATOM 527 C CA . GLY A 1 68 ? -11.683 -5.330 9.617 1.00 72.75 68 GLY A CA 1
ATOM 528 C C . GLY A 1 68 ? -11.796 -3.858 9.996 1.00 72.75 68 GLY A C 1
ATOM 529 O O . GLY A 1 68 ? -12.677 -3.478 10.765 1.00 72.75 68 GLY A O 1
ATOM 530 N N . GLN A 1 69 ? -10.892 -3.035 9.464 1.00 77.44 69 GLN A N 1
ATOM 531 C CA . GLN A 1 69 ? -10.927 -1.576 9.581 1.00 77.44 69 GLN A CA 1
ATOM 532 C C . GLN A 1 69 ? -10.731 -0.941 8.194 1.00 77.44 69 GLN A C 1
ATOM 534 O O . GLN A 1 69 ? -10.206 -1.572 7.283 1.00 77.44 69 GLN A O 1
ATOM 539 N N . TRP A 1 70 ? -11.124 0.327 8.053 1.00 83.38 70 TRP A N 1
ATOM 540 C CA . TRP A 1 70 ? -11.036 1.128 6.833 1.00 83.38 70 TRP A CA 1
ATOM 541 C C . TRP A 1 70 ? -9.970 2.213 7.033 1.00 83.38 70 TRP A C 1
ATOM 543 O O . TRP A 1 70 ? -10.283 3.304 7.529 1.00 83.38 70 TRP A O 1
ATOM 553 N N . PRO A 1 71 ? -8.690 1.926 6.738 1.00 85.50 71 PRO A N 1
ATOM 554 C CA . PRO A 1 71 ? -7.591 2.821 7.073 1.00 85.50 71 PRO A CA 1
ATOM 555 C C . PRO A 1 71 ? -7.420 3.931 6.027 1.00 85.50 71 PRO A C 1
ATOM 557 O O . PRO A 1 71 ? -6.572 3.833 5.147 1.00 85.50 71 PRO A O 1
ATOM 560 N N . LYS A 1 72 ? -8.174 5.028 6.173 1.00 87.31 72 LYS A N 1
ATOM 561 C CA . LYS A 1 72 ? -8.198 6.162 5.222 1.00 87.31 72 LYS A CA 1
ATOM 562 C C . LYS A 1 72 ? -6.811 6.709 4.832 1.00 87.31 72 LYS A C 1
ATOM 564 O O . LYS A 1 72 ? -6.487 6.797 3.655 1.00 87.31 72 LYS A O 1
ATOM 569 N N . ARG A 1 73 ? -5.946 7.010 5.812 1.00 89.06 73 ARG A N 1
ATOM 570 C CA . ARG A 1 73 ? -4.593 7.544 5.532 1.00 89.06 73 ARG A CA 1
ATOM 571 C C . ARG A 1 73 ? -3.716 6.556 4.756 1.00 89.06 73 ARG A C 1
ATOM 573 O O . ARG A 1 73 ? -2.947 6.955 3.889 1.00 89.06 73 ARG A O 1
ATOM 580 N N . SER A 1 74 ? -3.813 5.263 5.072 1.00 89.62 74 SER A N 1
ATOM 581 C CA . SER A 1 74 ? -3.050 4.227 4.369 1.00 89.62 74 SER A CA 1
ATOM 582 C C . SER A 1 74 ? -3.587 4.003 2.956 1.00 89.62 74 SER A C 1
ATOM 584 O O . SER A 1 74 ? -2.799 3.738 2.052 1.00 89.62 74 SER A O 1
ATOM 586 N N . THR A 1 75 ? -4.903 4.123 2.745 1.00 90.25 75 THR A N 1
ATOM 587 C CA . THR A 1 75 ? -5.518 3.934 1.426 1.00 90.25 75 THR A CA 1
ATOM 588 C C . THR A 1 75 ? -5.183 5.065 0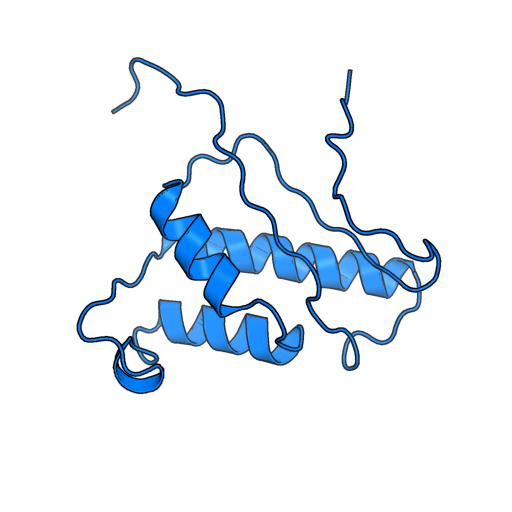.466 1.00 90.25 75 THR A C 1
ATOM 590 O O . THR A 1 75 ? -4.792 4.796 -0.667 1.00 90.25 75 THR A O 1
ATOM 593 N N . GLU A 1 76 ? -5.238 6.309 0.938 1.00 90.62 76 GLU A N 1
ATOM 594 C CA . GLU A 1 76 ? -4.801 7.496 0.189 1.00 90.62 76 GLU A CA 1
ATOM 595 C C . GLU A 1 76 ? -3.326 7.400 -0.214 1.00 90.62 76 GLU A C 1
ATOM 597 O O . GLU A 1 76 ? -2.967 7.631 -1.369 1.00 90.62 76 GLU A O 1
ATOM 602 N N . PHE A 1 77 ? -2.467 6.983 0.719 1.00 91.12 77 PHE A N 1
ATOM 603 C CA . PHE A 1 77 ? -1.054 6.765 0.431 1.00 91.12 77 PHE A CA 1
ATOM 604 C C . PHE A 1 77 ? -0.835 5.659 -0.614 1.00 91.12 77 PHE A C 1
ATOM 606 O O . PHE A 1 77 ? -0.015 5.817 -1.518 1.00 91.12 77 PHE A O 1
ATOM 613 N N . LEU A 1 78 ? -1.584 4.556 -0.532 1.00 90.50 78 LEU A N 1
ATOM 614 C CA . LEU A 1 78 ? -1.466 3.472 -1.504 1.00 90.50 78 LEU A CA 1
ATOM 615 C C . LEU A 1 78 ? -1.866 3.922 -2.917 1.00 90.50 78 LEU A C 1
ATOM 617 O O . LEU A 1 78 ? -1.178 3.586 -3.876 1.00 90.50 78 LEU A O 1
ATOM 621 N N . LEU A 1 79 ? -2.929 4.724 -3.041 1.00 92.25 79 LEU A N 1
ATOM 622 C CA . LEU A 1 79 ? -3.348 5.313 -4.317 1.00 92.25 79 LEU A CA 1
ATOM 623 C C . LEU A 1 79 ? -2.238 6.163 -4.939 1.00 92.25 79 LEU A C 1
ATOM 625 O O . LEU A 1 79 ? -2.007 6.091 -6.144 1.00 92.25 79 LEU A O 1
ATOM 629 N N . HIS A 1 80 ? -1.520 6.928 -4.118 1.00 92.50 80 HIS A N 1
ATOM 630 C CA . HIS A 1 80 ? -0.380 7.710 -4.584 1.00 92.50 80 HIS A CA 1
ATOM 631 C C . HIS A 1 80 ? 0.751 6.818 -5.123 1.00 92.50 80 HIS A C 1
ATOM 633 O O . HIS A 1 80 ? 1.344 7.123 -6.157 1.00 92.50 80 HIS A O 1
ATOM 639 N N . VAL A 1 81 ? 1.051 5.702 -4.448 1.00 92.06 81 VAL A N 1
ATOM 640 C CA . VAL A 1 81 ? 2.074 4.746 -4.909 1.00 92.06 81 VAL A CA 1
ATOM 641 C C . VAL A 1 81 ? 1.655 4.069 -6.217 1.00 92.06 81 VAL A C 1
ATOM 643 O O . VAL A 1 81 ? 2.481 3.973 -7.121 1.00 92.06 81 VAL A O 1
ATOM 646 N N . LEU A 1 82 ? 0.388 3.661 -6.345 1.00 91.62 82 LEU A N 1
ATOM 647 C CA . LEU A 1 82 ? -0.143 3.040 -7.565 1.00 91.62 82 LEU A CA 1
ATOM 648 C C . LEU A 1 82 ? -0.107 4.000 -8.758 1.00 91.62 82 LEU A C 1
ATOM 650 O O . LEU A 1 82 ? 0.395 3.629 -9.812 1.00 91.62 82 LEU A O 1
ATOM 654 N N . LYS A 1 83 ? -0.521 5.258 -8.574 1.00 92.88 83 LYS A N 1
ATOM 655 C CA . LYS A 1 83 ? -0.439 6.283 -9.625 1.00 92.88 83 LYS A CA 1
ATOM 656 C C . LYS A 1 83 ? 1.003 6.522 -10.087 1.00 92.88 83 LYS A C 1
ATOM 658 O O . LYS A 1 83 ? 1.269 6.692 -11.270 1.00 92.88 83 LYS A O 1
ATOM 663 N N . ASN A 1 84 ? 1.955 6.506 -9.155 1.00 91.62 84 ASN A N 1
ATOM 664 C CA . ASN A 1 84 ? 3.370 6.618 -9.501 1.00 91.62 84 ASN A CA 1
ATOM 665 C C . ASN A 1 84 ? 3.881 5.385 -10.273 1.00 91.62 84 ASN A C 1
ATOM 667 O O . ASN A 1 84 ? 4.742 5.511 -11.144 1.00 91.62 84 ASN A O 1
ATOM 671 N N . ALA A 1 85 ? 3.362 4.192 -9.965 1.00 90.25 85 ALA A N 1
ATOM 672 C CA . ALA A 1 85 ? 3.672 2.976 -10.712 1.00 90.25 85 ALA A CA 1
ATOM 673 C C . ALA A 1 85 ? 3.131 3.037 -12.151 1.00 90.25 85 ALA A C 1
ATOM 675 O O . ALA A 1 85 ? 3.873 2.686 -13.065 1.00 90.25 85 ALA A O 1
ATOM 676 N N . GLU A 1 86 ? 1.913 3.555 -12.356 1.00 90.69 86 GLU A N 1
ATOM 677 C CA . GLU A 1 86 ? 1.324 3.803 -13.686 1.00 90.69 86 GLU A CA 1
ATOM 678 C C . GLU A 1 86 ? 2.216 4.728 -14.518 1.00 90.69 86 GLU A C 1
ATOM 680 O O . GLU A 1 86 ? 2.689 4.334 -15.581 1.00 90.69 86 GLU A O 1
ATOM 685 N N . SER A 1 87 ? 2.567 5.906 -13.989 1.00 92.19 87 SER A N 1
ATOM 686 C CA . SER A 1 87 ? 3.458 6.838 -14.695 1.00 92.19 87 SER A CA 1
ATOM 687 C C . SER A 1 87 ? 4.838 6.232 -14.976 1.00 92.19 87 SER A C 1
ATOM 689 O O . SER A 1 87 ? 5.442 6.492 -16.012 1.00 92.19 87 SER A O 1
ATOM 691 N N . SER A 1 88 ? 5.349 5.382 -14.081 1.00 89.75 88 SER A N 1
ATOM 692 C CA . SER A 1 88 ? 6.619 4.678 -14.306 1.00 89.75 88 SER A CA 1
ATOM 693 C C . SER A 1 88 ? 6.524 3.612 -15.404 1.00 89.75 88 SER A C 1
ATOM 695 O O . SER A 1 88 ? 7.527 3.334 -16.060 1.00 89.75 88 SER A O 1
ATOM 697 N N . ALA A 1 89 ? 5.357 2.988 -15.583 1.00 89.56 89 ALA A N 1
ATOM 698 C CA . ALA A 1 89 ? 5.101 2.015 -16.641 1.00 89.56 89 ALA A CA 1
ATOM 699 C C . ALA A 1 89 ? 4.956 2.701 -18.007 1.00 89.56 89 ALA A C 1
ATOM 701 O O . ALA A 1 89 ? 5.588 2.265 -18.968 1.00 89.56 89 ALA A O 1
ATOM 702 N N . GLU A 1 90 ? 4.231 3.824 -18.059 1.00 89.81 90 GLU A N 1
ATOM 703 C CA . GLU A 1 90 ? 4.085 4.665 -19.256 1.00 89.81 90 GLU A CA 1
ATOM 704 C C . GLU A 1 90 ? 5.442 5.156 -19.770 1.00 89.81 90 GLU A C 1
ATOM 706 O O . GLU A 1 90 ? 5.750 5.018 -20.952 1.00 89.81 90 GLU A O 1
ATOM 711 N N . LEU A 1 91 ? 6.307 5.643 -18.872 1.00 89.56 91 LEU A N 1
ATOM 712 C CA . LEU A 1 91 ? 7.661 6.088 -19.224 1.00 89.56 91 LEU A CA 1
ATOM 713 C C . LEU A 1 91 ? 8.535 4.973 -19.811 1.00 89.56 91 LEU A C 1
ATOM 715 O O . LEU A 1 91 ? 9.468 5.249 -20.562 1.00 89.56 91 LEU A O 1
ATOM 719 N N . LYS A 1 92 ? 8.257 3.716 -19.459 1.00 87.06 92 LYS A N 1
ATOM 720 C CA . LYS A 1 92 ? 8.960 2.547 -19.994 1.00 87.06 92 LYS A CA 1
ATOM 721 C C . LYS A 1 92 ? 8.276 1.946 -21.228 1.00 87.06 92 LYS A C 1
ATOM 723 O O . LYS A 1 92 ? 8.828 1.015 -21.807 1.00 87.06 92 LYS A O 1
ATOM 728 N N . GLY A 1 93 ? 7.108 2.454 -21.627 1.00 87.75 93 GLY A N 1
ATOM 729 C CA . GLY A 1 93 ? 6.326 1.928 -22.747 1.00 87.75 93 GLY A CA 1
ATOM 730 C C . GLY A 1 93 ? 5.693 0.559 -22.478 1.00 87.75 93 GLY A C 1
ATOM 731 O O . GLY A 1 93 ? 5.495 -0.206 -23.419 1.00 87.75 93 GLY A O 1
ATOM 732 N N . LEU A 1 94 ? 5.417 0.220 -21.212 1.00 87.50 94 LEU A N 1
ATOM 733 C CA . LEU A 1 94 ? 4.672 -0.994 -20.869 1.00 87.50 94 LEU A CA 1
ATOM 734 C C . LEU A 1 94 ? 3.163 -0.733 -20.922 1.00 87.50 94 LEU A C 1
ATOM 736 O O . LEU A 1 94 ? 2.701 0.364 -20.613 1.00 87.50 94 LEU A O 1
ATOM 740 N N . ASP A 1 95 ? 2.397 -1.767 -21.264 1.00 88.94 95 ASP A N 1
ATOM 741 C CA . ASP A 1 95 ? 0.938 -1.708 -21.271 1.00 88.94 95 ASP A CA 1
ATOM 742 C C . ASP A 1 95 ? 0.364 -1.750 -19.848 1.00 88.94 95 ASP A C 1
ATOM 744 O O . ASP A 1 95 ? 0.376 -2.792 -19.200 1.00 88.94 95 ASP A O 1
ATOM 748 N N . VAL A 1 96 ? -0.173 -0.621 -19.378 1.00 85.81 96 VAL A N 1
ATOM 749 C CA . VAL A 1 96 ? -0.694 -0.422 -18.011 1.00 85.81 96 VAL A CA 1
ATOM 750 C C . VAL A 1 96 ? -1.791 -1.429 -17.634 1.00 85.81 96 VAL A C 1
ATOM 752 O O . VAL A 1 96 ? -1.974 -1.729 -16.452 1.00 85.81 96 VAL A O 1
ATOM 755 N N . ASP A 1 97 ? -2.498 -1.984 -18.617 1.00 85.31 97 ASP A N 1
ATOM 756 C CA . ASP A 1 97 ? -3.680 -2.817 -18.387 1.00 85.31 97 ASP A CA 1
ATOM 757 C C . ASP A 1 97 ? -3.320 -4.262 -18.044 1.00 85.31 97 ASP A C 1
ATOM 759 O O . ASP A 1 97 ? -3.969 -4.883 -17.199 1.00 85.31 97 ASP A O 1
ATOM 763 N N . SER A 1 98 ? -2.245 -4.776 -18.640 1.00 86.50 98 SER A N 1
ATOM 764 C CA . SER A 1 98 ? -1.702 -6.105 -18.350 1.00 86.50 98 SER A CA 1
ATOM 765 C C . SER A 1 98 ? -0.761 -6.137 -17.141 1.00 86.50 98 SER A C 1
ATOM 767 O O . SER A 1 98 ? -0.348 -7.218 -16.717 1.00 86.50 98 SER A O 1
ATOM 769 N N . LEU A 1 99 ? -0.453 -4.986 -16.526 1.00 87.94 99 LEU A N 1
ATOM 770 C CA . LEU A 1 99 ? 0.410 -4.931 -15.346 1.00 87.94 99 LEU A CA 1
ATOM 771 C C . LEU A 1 99 ? -0.250 -5.577 -14.123 1.00 87.94 99 LEU A C 1
ATOM 773 O O . LEU A 1 99 ? -1.332 -5.178 -13.679 1.00 87.94 99 LEU A O 1
ATOM 777 N N . LEU A 1 100 ? 0.475 -6.525 -13.532 1.00 90.62 100 LEU A N 1
ATOM 778 C CA . LEU A 1 100 ? 0.129 -7.178 -12.276 1.00 90.62 100 LEU A CA 1
ATOM 779 C C . LEU A 1 100 ? 1.077 -6.764 -11.145 1.00 90.62 100 LEU A C 1
ATOM 781 O O . LEU A 1 100 ? 2.251 -6.452 -11.354 1.00 90.62 100 LEU A O 1
ATOM 785 N N . ILE A 1 101 ? 0.568 -6.781 -9.915 1.00 90.31 101 ILE A N 1
ATOM 786 C CA . ILE A 1 101 ? 1.355 -6.463 -8.723 1.00 90.31 101 ILE A CA 1
ATOM 787 C C . ILE A 1 101 ? 1.938 -7.750 -8.132 1.00 90.31 101 ILE A C 1
ATOM 789 O O . ILE A 1 101 ? 1.302 -8.427 -7.324 1.00 90.31 101 ILE A O 1
ATOM 793 N N . GLU A 1 102 ? 3.177 -8.074 -8.496 1.00 89.19 102 GLU A N 1
ATOM 794 C CA . GLU A 1 102 ? 3.868 -9.277 -8.001 1.00 89.19 102 GLU A CA 1
ATOM 795 C C . GLU A 1 102 ? 4.380 -9.121 -6.567 1.00 89.19 102 GLU A C 1
ATOM 797 O O . GLU A 1 102 ? 4.189 -9.981 -5.700 1.00 89.19 102 GLU A O 1
ATOM 802 N N . HIS A 1 103 ? 5.055 -8.003 -6.308 1.00 88.25 103 HIS A N 1
ATOM 803 C CA . HIS A 1 103 ? 5.795 -7.796 -5.076 1.00 88.25 103 HIS A CA 1
ATOM 804 C C . HIS A 1 103 ? 5.413 -6.478 -4.413 1.00 88.25 103 HIS A C 1
ATOM 806 O O . HIS A 1 103 ? 5.616 -5.396 -4.963 1.00 88.25 103 HIS A O 1
ATOM 812 N N . ILE A 1 104 ? 4.939 -6.577 -3.171 1.00 90.62 104 ILE A N 1
ATOM 813 C CA . ILE A 1 104 ? 4.798 -5.442 -2.266 1.00 90.62 104 ILE A CA 1
ATOM 814 C C . ILE A 1 104 ? 5.542 -5.752 -0.972 1.00 90.62 104 ILE A C 1
ATOM 816 O O . ILE A 1 104 ? 5.424 -6.839 -0.410 1.00 90.62 104 ILE A O 1
ATOM 820 N N . GLN A 1 105 ? 6.271 -4.753 -0.483 1.00 90.38 105 GLN A N 1
ATOM 821 C CA . GLN A 1 105 ? 6.952 -4.788 0.799 1.00 90.38 105 GLN A CA 1
ATOM 822 C C . GLN A 1 105 ? 6.681 -3.498 1.574 1.00 90.38 105 GLN A C 1
ATOM 824 O O . GLN A 1 105 ? 6.746 -2.400 1.021 1.00 90.38 105 GLN A O 1
ATOM 829 N N . VAL A 1 106 ? 6.433 -3.636 2.878 1.00 91.12 106 VAL A N 1
ATOM 830 C CA . VAL A 1 106 ? 6.274 -2.518 3.814 1.00 91.12 106 VAL A CA 1
ATOM 831 C C . VAL A 1 106 ? 7.266 -2.691 4.957 1.00 91.12 106 VAL A C 1
ATOM 833 O O . VAL A 1 106 ? 7.232 -3.694 5.667 1.00 91.12 106 VAL A O 1
ATOM 836 N N . ASN A 1 107 ? 8.117 -1.686 5.163 1.00 90.19 107 ASN A N 1
ATOM 837 C CA . ASN A 1 107 ? 9.096 -1.655 6.249 1.00 90.19 107 ASN A CA 1
ATOM 838 C C . ASN A 1 107 ? 8.713 -0.587 7.278 1.00 90.19 107 ASN A C 1
ATOM 840 O O . ASN A 1 107 ? 8.107 0.431 6.935 1.00 90.19 107 ASN A O 1
ATOM 844 N N . LYS A 1 108 ? 9.075 -0.808 8.546 1.00 87.44 108 LYS A N 1
ATOM 845 C CA . LYS A 1 108 ? 8.926 0.217 9.585 1.00 87.44 108 LYS A CA 1
ATOM 846 C C . LYS A 1 108 ? 9.885 1.373 9.291 1.00 87.44 108 LYS A C 1
ATOM 848 O O . LYS A 1 108 ? 11.064 1.140 9.034 1.00 87.44 108 LYS A O 1
ATOM 853 N N . ALA A 1 109 ? 9.371 2.599 9.331 1.00 83.94 109 ALA A N 1
ATOM 854 C CA . ALA A 1 109 ? 10.193 3.805 9.327 1.00 83.94 109 ALA A CA 1
ATOM 855 C C . ALA A 1 109 ? 10.749 4.078 10.736 1.00 83.94 109 ALA A C 1
ATOM 857 O O . ALA A 1 109 ? 10.272 3.494 11.715 1.00 83.94 109 ALA A O 1
ATOM 858 N N . SER A 1 110 ? 11.743 4.962 10.846 1.00 83.75 110 SER A N 1
ATOM 859 C CA . SER A 1 110 ? 12.222 5.431 12.148 1.00 83.75 110 SER A CA 1
ATOM 860 C C . SER A 1 110 ? 11.076 6.083 12.929 1.00 83.75 110 SER A C 1
ATOM 862 O O . SER A 1 110 ? 10.299 6.871 12.388 1.00 83.75 110 SER A O 1
ATOM 864 N N . SER A 1 111 ? 10.938 5.737 14.209 1.00 80.44 111 SER A N 1
ATOM 865 C CA . SER A 1 111 ? 9.947 6.359 15.084 1.00 80.44 111 SER A CA 1
ATOM 866 C C . SER A 1 111 ? 10.414 7.758 15.479 1.00 80.44 111 SER A C 1
ATOM 868 O O . SER A 1 111 ? 11.464 7.890 16.108 1.00 80.44 111 SER A O 1
ATOM 870 N N . LEU A 1 112 ? 9.634 8.790 15.149 1.00 80.12 112 LEU A N 1
ATOM 871 C CA . LEU A 1 112 ? 9.844 10.133 15.687 1.00 80.12 112 LEU A CA 1
ATOM 872 C C . LEU A 1 112 ? 9.215 10.207 17.082 1.00 80.12 112 LEU A C 1
ATOM 874 O O . LEU A 1 112 ? 8.020 9.970 17.240 1.00 80.12 112 LEU A O 1
ATOM 878 N N . TRP A 1 113 ? 10.022 10.531 18.087 1.00 75.12 113 TRP A N 1
ATOM 879 C CA . TRP A 1 113 ? 9.558 10.772 19.452 1.00 75.12 113 TRP A CA 1
ATOM 880 C C . TRP A 1 113 ? 9.109 12.236 19.608 1.00 75.12 113 TRP A C 1
ATOM 882 O O . TRP A 1 113 ? 9.770 13.131 19.086 1.00 75.12 113 TRP A O 1
ATOM 892 N N . GLY A 1 114 ? 7.998 12.489 20.313 1.00 71.94 114 GLY A N 1
ATOM 893 C CA . GLY A 1 114 ? 7.576 13.848 20.702 1.00 71.94 114 GLY A CA 1
ATOM 894 C C . GLY A 1 114 ? 6.639 14.608 19.748 1.00 71.94 114 GLY A C 1
ATOM 895 O O . GLY A 1 114 ? 6.528 15.825 19.863 1.00 71.94 114 GLY A O 1
ATOM 896 N N . ARG A 1 115 ? 5.946 13.936 18.820 1.00 56.53 115 ARG A N 1
ATOM 897 C CA . ARG A 1 115 ? 4.823 14.524 18.064 1.00 56.53 115 ARG A CA 1
ATOM 898 C C . ARG A 1 115 ? 3.553 13.705 18.302 1.00 56.53 115 ARG A C 1
ATOM 900 O O . ARG A 1 115 ? 3.489 12.559 17.862 1.00 56.53 115 ARG A O 1
ATOM 907 N N . THR A 1 116 ? 2.595 14.291 19.016 1.00 48.38 116 THR A N 1
ATOM 908 C CA . THR A 1 116 ? 1.191 13.847 19.117 1.00 48.38 116 THR A CA 1
ATOM 909 C C . THR A 1 116 ? 0.355 14.462 18.009 1.00 48.38 116 THR A C 1
ATOM 911 O O . THR A 1 116 ? 0.566 15.665 17.734 1.00 48.38 116 THR A O 1
#

Radius of gyration: 15.25 Å; Cα contacts (8 Å, |Δi|>4): 101; chains: 1; bounding box: 41×29×43 Å

InterPro domains:
  IPR001063 Large ribosomal subunit protein uL22 [PF00237] (20-114)
  IPR005721 Large ribosomal subunit protein uL22, eukaryota/archaea [PTHR11593] (60-116)
  IPR005721 Large ribosomal subunit protein uL22, eukaryota/archaea [TIGR01038] (13-114)
  IPR036394 Ribosomal protein uL22 superfamily [G3DSA:3.90.470.10] (8-116)
  IPR036394 Ribosomal protein uL22 superfamily [SSF54843] (12-112)

Foldseek 3Di:
DPDPPDQPDDDDPLADFDFDDADDPFDQVQLVVLQVVQAFPQLVVNLVVLVCLLVVNDDDVVVPDPDDDSRNSSSVVVNVRSVVRQVRCVVSVHDSGPDTHHDDDGDDHDDDPDDD